Protein AF-A0A292Z7J5-F1 (afdb_monomer_lite)

Foldseek 3Di:
DDQFLLNLLVLLQLLQWAQQDPVLDTHGDQLVRLQVLLCVVVVHRPDDSVRVVCSNVVVPGDDDLVVQLSSLVSSQVNLVPQPEGDDSLLSSLLNHDDCVPDDPVSVVSNVLLSVQSVVSSVVCVVPVPPDSDDPCPDDPPPPVSSVVSVVVSVVSVVVVVVVVVVVVVVD

pLDDT: mean 72.84, std 17.72, range [33.72, 96.5]

Secondary structure (DSSP, 8-state):
-PPPHHHHHHHHHHHSBPPP-TTS---BPPHHHHHHHHHHHHTS--S-HHHHHHHHTTSS----HHHHHHHHHHHHHHHTTSSBPPPHHHHHHHHHS-TTTS-HHHHHHHHHHHHHH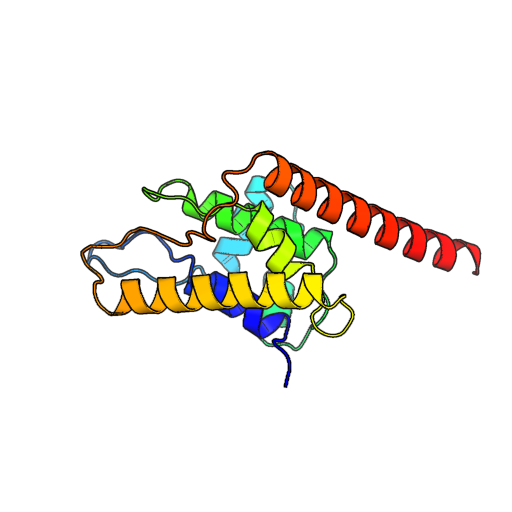HHHHHHHHH-TTT-SB----TT--SHHHHHHHHHHHHHHHHHHHHHHHHHHHT-

Radius of gyration: 16.47 Å; chains: 1; bounding box: 40×33×57 Å

Structure (mmCIF, N/CA/C/O backbone):
data_AF-A0A292Z7J5-F1
#
_entry.id   AF-A0A292Z7J5-F1
#
loop_
_atom_site.group_PDB
_atom_site.id
_atom_site.type_symbol
_atom_site.label_atom_id
_atom_site.label_alt_id
_atom_site.label_comp_id
_atom_site.label_asym_id
_atom_site.label_entity_id
_atom_site.label_seq_id
_atom_site.pdbx_PDB_ins_code
_atom_site.Cartn_x
_atom_site.Cartn_y
_atom_site.Cartn_z
_atom_site.occupancy
_atom_site.B_iso_or_equiv
_atom_site.auth_seq_id
_atom_site.auth_comp_id
_atom_site.auth_asym_id
_atom_site.auth_atom_id
_atom_site.pdbx_PDB_model_num
ATOM 1 N N . MET A 1 1 ? 10.826 -19.344 -4.948 1.00 50.06 1 MET A N 1
ATOM 2 C CA . MET A 1 1 ? 10.069 -18.435 -5.834 1.00 50.06 1 MET A CA 1
ATOM 3 C C . MET A 1 1 ? 10.123 -17.051 -5.211 1.00 50.06 1 MET A C 1
ATOM 5 O O . MET A 1 1 ? 10.009 -16.978 -3.996 1.00 50.06 1 MET A O 1
ATOM 9 N N . GLY A 1 2 ? 10.412 -16.004 -5.987 1.00 72.81 2 GLY A N 1
ATOM 10 C CA . GLY A 1 2 ? 10.474 -14.630 -5.470 1.00 72.81 2 GLY A CA 1
ATOM 11 C C . GLY A 1 2 ? 9.079 -14.048 -5.226 1.00 72.81 2 GLY A C 1
ATOM 12 O O . GLY A 1 2 ? 8.121 -14.499 -5.850 1.00 72.81 2 GLY A O 1
ATOM 13 N N . LEU A 1 3 ? 8.979 -13.059 -4.332 1.00 85.00 3 LEU A N 1
ATOM 14 C CA . LEU A 1 3 ? 7.746 -12.311 -4.062 1.00 85.00 3 LEU A CA 1
ATOM 15 C C . LEU A 1 3 ? 7.243 -11.641 -5.345 1.00 85.00 3 LEU A C 1
ATOM 17 O O . LEU A 1 3 ? 7.930 -10.794 -5.914 1.00 85.00 3 LEU A O 1
ATOM 21 N N . THR A 1 4 ? 6.049 -11.997 -5.814 1.00 91.50 4 THR A N 1
ATOM 22 C CA . THR A 1 4 ? 5.469 -11.348 -6.995 1.00 91.50 4 THR A CA 1
ATOM 23 C C . THR A 1 4 ? 4.926 -9.962 -6.645 1.00 91.50 4 THR A C 1
ATOM 25 O O . THR A 1 4 ? 4.718 -9.623 -5.479 1.00 91.50 4 THR A O 1
ATOM 28 N N . PHE A 1 5 ? 4.644 -9.128 -7.653 1.00 91.62 5 PHE A N 1
ATOM 29 C CA . PHE A 1 5 ? 3.922 -7.872 -7.412 1.00 91.62 5 PHE A CA 1
ATOM 30 C C . PHE A 1 5 ? 2.561 -8.115 -6.739 1.00 91.62 5 PHE A C 1
ATOM 32 O O . PHE A 1 5 ? 2.179 -7.362 -5.848 1.00 91.62 5 PHE A O 1
ATOM 39 N N . ALA A 1 6 ? 1.853 -9.179 -7.128 1.00 94.56 6 ALA A N 1
ATOM 40 C CA . ALA A 1 6 ? 0.565 -9.537 -6.545 1.00 94.56 6 ALA A CA 1
ATOM 41 C C . ALA A 1 6 ? 0.692 -9.879 -5.053 1.00 94.56 6 ALA A C 1
ATOM 43 O O . ALA A 1 6 ? -0.083 -9.361 -4.252 1.00 94.56 6 ALA A O 1
ATOM 44 N N . ASP A 1 7 ? 1.697 -10.675 -4.674 1.00 93.25 7 ASP A N 1
ATOM 45 C CA . ASP A 1 7 ? 1.954 -11.030 -3.270 1.00 93.25 7 ASP A CA 1
ATOM 46 C C . ASP A 1 7 ? 2.234 -9.780 -2.438 1.00 93.25 7 ASP A C 1
ATOM 48 O O . ASP A 1 7 ? 1.644 -9.572 -1.378 1.00 93.25 7 ASP A O 1
ATOM 52 N N . ARG A 1 8 ? 3.085 -8.894 -2.964 1.00 91.81 8 ARG A N 1
ATOM 53 C CA . ARG A 1 8 ? 3.438 -7.643 -2.293 1.00 91.81 8 ARG A CA 1
ATOM 54 C C . ARG A 1 8 ? 2.247 -6.706 -2.163 1.00 91.81 8 ARG A C 1
ATOM 56 O O . ARG A 1 8 ? 2.025 -6.160 -1.089 1.00 91.81 8 ARG A O 1
ATOM 63 N N . LEU A 1 9 ? 1.447 -6.556 -3.217 1.00 93.88 9 LEU A N 1
ATOM 64 C CA . LEU A 1 9 ? 0.245 -5.733 -3.172 1.00 93.88 9 LEU A CA 1
ATOM 65 C C . LEU A 1 9 ? -0.772 -6.294 -2.172 1.00 93.88 9 LEU A C 1
ATOM 67 O O . LEU A 1 9 ? -1.311 -5.534 -1.375 1.00 93.88 9 LEU A O 1
ATOM 71 N N . ASN A 1 10 ? -1.018 -7.605 -2.168 1.00 94.44 10 ASN A N 1
ATOM 72 C CA . ASN A 1 10 ? -1.938 -8.219 -1.210 1.00 94.44 10 ASN A CA 1
ATOM 73 C C . ASN A 1 10 ? -1.427 -8.103 0.234 1.00 94.44 10 ASN A C 1
ATOM 75 O O . ASN A 1 10 ? -2.238 -7.882 1.126 1.00 94.44 10 ASN A O 1
ATOM 79 N N . MET A 1 11 ? -0.110 -8.140 0.460 1.00 90.69 11 MET A N 1
ATOM 80 C CA . MET A 1 11 ? 0.480 -7.844 1.770 1.00 90.69 11 MET A CA 1
ATOM 81 C C . MET A 1 11 ? 0.145 -6.418 2.237 1.00 90.69 11 MET A C 1
ATOM 83 O O . MET A 1 11 ? -0.209 -6.214 3.394 1.00 90.69 11 MET A O 1
ATOM 87 N N . VAL A 1 12 ? 0.181 -5.429 1.334 1.00 88.88 12 VAL A N 1
ATOM 88 C CA . VAL A 1 12 ? -0.241 -4.054 1.660 1.00 88.88 12 VAL A CA 1
ATOM 89 C C . VAL A 1 12 ? -1.732 -4.002 2.007 1.00 88.88 12 VAL A C 1
ATOM 91 O O . VAL A 1 12 ? -2.090 -3.396 3.011 1.00 88.88 12 VAL A O 1
ATOM 94 N N . PHE A 1 13 ? -2.602 -4.670 1.243 1.00 91.12 13 PHE A N 1
ATOM 95 C CA . PHE A 1 13 ? -4.035 -4.752 1.571 1.00 91.12 13 PHE A CA 1
ATOM 96 C C . PHE A 1 13 ? -4.292 -5.394 2.938 1.00 91.12 13 PHE A C 1
ATOM 98 O O . PHE A 1 13 ? -5.146 -4.914 3.680 1.00 91.12 13 PHE A O 1
ATOM 105 N N . ALA A 1 14 ? -3.542 -6.444 3.272 1.00 87.00 14 ALA A N 1
ATOM 106 C CA . ALA A 1 14 ? -3.667 -7.139 4.543 1.00 87.00 14 ALA A CA 1
ATOM 107 C C . ALA A 1 14 ? -3.148 -6.297 5.714 1.00 87.00 14 ALA A C 1
ATOM 109 O O . ALA A 1 14 ? -3.713 -6.371 6.801 1.00 87.00 14 ALA A O 1
ATOM 110 N N . ALA A 1 15 ? -2.099 -5.495 5.522 1.00 81.00 15 ALA A N 1
ATOM 111 C CA . ALA A 1 15 ? -1.533 -4.648 6.571 1.00 81.00 15 ALA A CA 1
ATOM 112 C C . ALA A 1 15 ? -2.353 -3.365 6.805 1.00 81.00 15 ALA A C 1
ATOM 114 O O . ALA A 1 15 ? -2.550 -2.952 7.946 1.00 81.00 15 ALA A O 1
ATOM 115 N N . PHE A 1 16 ? -2.870 -2.753 5.738 1.00 80.00 16 PHE A N 1
ATOM 116 C CA . PHE A 1 16 ? -3.600 -1.489 5.787 1.00 80.00 16 PHE A CA 1
ATOM 117 C C . PHE A 1 16 ? -5.101 -1.752 5.742 1.00 80.00 16 PHE A C 1
ATOM 119 O O . PHE A 1 16 ? -5.700 -1.789 4.670 1.00 80.00 16 PHE A O 1
ATOM 126 N N . LEU A 1 17 ? -5.716 -1.941 6.907 1.00 80.81 17 LEU A N 1
ATOM 127 C CA . LEU A 1 17 ? -7.153 -2.194 7.013 1.00 80.81 17 LEU A CA 1
ATOM 128 C C . LEU A 1 17 ? -7.964 -0.902 7.131 1.00 80.81 17 LEU A C 1
ATOM 130 O O . LEU A 1 17 ? -7.434 0.182 7.375 1.00 80.81 17 LEU A O 1
ATOM 134 N N . GLN A 1 18 ? -9.275 -1.034 6.962 1.00 81.56 18 GLN A N 1
ATOM 135 C CA . GLN A 1 18 ? -10.221 0.003 7.347 1.00 81.56 18 GLN A CA 1
ATOM 136 C C . GLN A 1 18 ? -10.178 0.218 8.872 1.00 81.56 18 GLN A C 1
ATOM 138 O O . GLN A 1 18 ? -9.854 -0.722 9.615 1.00 81.56 18 GLN A O 1
ATOM 143 N N . PRO A 1 19 ? -10.544 1.424 9.348 1.00 74.88 19 PRO A N 1
ATOM 144 C CA . PRO A 1 19 ? -10.830 1.649 10.758 1.00 74.88 19 PRO A CA 1
ATOM 145 C C . PRO A 1 19 ? -11.843 0.620 11.287 1.00 74.88 19 PRO A C 1
ATOM 147 O O . PRO A 1 19 ? -12.652 0.103 10.506 1.00 74.88 19 PRO A O 1
ATOM 150 N N . PRO A 1 20 ? -11.816 0.311 12.595 1.00 73.38 20 PRO A N 1
ATOM 151 C CA . PRO A 1 20 ? -12.723 -0.664 13.179 1.00 73.38 20 PRO A CA 1
ATOM 152 C C . PRO A 1 20 ? -14.179 -0.247 12.954 1.00 73.38 20 PRO A C 1
ATOM 154 O O . PRO A 1 20 ? -14.537 0.923 13.105 1.00 73.38 20 PRO A O 1
ATOM 157 N N . ASN A 1 21 ? -15.012 -1.213 12.574 1.00 77.75 21 ASN A N 1
ATOM 158 C CA . ASN A 1 21 ? -16.449 -1.024 12.419 1.00 77.75 21 ASN A CA 1
ATOM 159 C C . ASN A 1 21 ? -17.151 -0.937 13.792 1.00 77.75 21 ASN A C 1
ATOM 161 O O . ASN A 1 21 ? -16.516 -0.973 14.845 1.00 77.75 21 ASN A O 1
ATOM 165 N N . GLU A 1 22 ? -18.483 -0.847 13.790 1.00 74.31 22 GLU A N 1
ATOM 166 C CA . GLU A 1 22 ? -19.296 -0.700 15.010 1.00 74.31 22 GLU A CA 1
ATOM 167 C C . GLU A 1 22 ? -19.127 -1.845 16.023 1.00 74.31 22 GLU A C 1
ATOM 169 O O . GLU A 1 22 ? -19.339 -1.646 17.217 1.00 74.31 22 GLU A O 1
ATOM 174 N N . ILE A 1 23 ? -18.716 -3.030 15.563 1.00 74.81 23 ILE A N 1
ATOM 175 C CA . ILE A 1 23 ? -18.450 -4.207 16.404 1.00 74.81 23 ILE A CA 1
ATOM 176 C C . ILE A 1 23 ? -16.955 -4.382 16.720 1.00 74.81 23 ILE A C 1
ATOM 178 O O . ILE A 1 23 ? -16.561 -5.387 17.306 1.00 74.81 23 ILE A O 1
ATOM 182 N N . GLY A 1 24 ? -16.118 -3.401 16.360 1.00 70.62 24 GLY A N 1
ATOM 183 C CA . GLY A 1 24 ? -14.680 -3.387 16.629 1.00 70.62 24 GLY A CA 1
ATOM 184 C C . GLY A 1 24 ? -13.832 -4.195 15.642 1.00 70.62 24 GLY A C 1
ATOM 185 O O . GLY A 1 24 ? -12.621 -4.302 15.830 1.00 70.62 24 GLY A O 1
ATOM 186 N N . GLU A 1 25 ? -14.428 -4.754 14.589 1.00 75.62 25 GLU A N 1
ATOM 187 C CA . GLU A 1 25 ? -13.717 -5.544 13.585 1.00 75.62 25 GLU A CA 1
ATOM 188 C C . GLU A 1 25 ? -13.092 -4.655 12.510 1.00 75.62 25 GLU A C 1
ATOM 190 O O . GLU A 1 25 ? -13.688 -3.684 12.039 1.00 75.62 25 GLU A O 1
ATOM 195 N N . ARG A 1 26 ? -11.889 -5.029 12.074 1.00 76.38 26 ARG A N 1
ATOM 196 C CA . ARG A 1 26 ? -11.184 -4.384 10.965 1.00 76.38 26 ARG A CA 1
ATOM 197 C C . ARG A 1 26 ? -11.270 -5.265 9.727 1.00 76.38 26 ARG A C 1
ATOM 199 O O . ARG A 1 26 ? -11.039 -6.468 9.798 1.00 76.38 26 ARG A O 1
ATOM 206 N N . VAL A 1 27 ? -11.564 -4.653 8.585 1.00 84.19 27 VAL A N 1
ATOM 207 C CA . VAL A 1 27 ? -11.712 -5.344 7.296 1.00 84.19 27 VAL A CA 1
ATOM 208 C C . VAL A 1 27 ? -10.803 -4.722 6.244 1.00 84.19 27 VAL A C 1
ATOM 210 O O . VAL A 1 27 ? -10.505 -3.529 6.299 1.00 84.19 27 VAL A O 1
ATOM 213 N N . GLU A 1 28 ? -10.360 -5.515 5.268 1.00 88.31 28 GLU A N 1
ATOM 214 C CA . GLU A 1 28 ? -9.556 -4.993 4.157 1.00 88.31 28 GLU A CA 1
ATOM 215 C C . GLU A 1 28 ? -10.322 -3.929 3.365 1.00 88.31 28 GLU A C 1
ATOM 217 O O . GLU A 1 28 ? -11.548 -3.984 3.219 1.00 88.31 28 GLU A O 1
ATOM 222 N N . TRP A 1 29 ? -9.596 -2.980 2.777 1.00 89.75 29 TRP A N 1
ATOM 223 C CA . TRP A 1 29 ? -10.169 -2.111 1.756 1.00 89.75 29 TRP A CA 1
ATOM 224 C C . TRP A 1 29 ? -10.547 -2.917 0.511 1.00 89.75 29 TRP A C 1
ATOM 226 O O . TRP A 1 29 ? -9.786 -3.737 -0.005 1.00 89.75 29 TRP A O 1
ATOM 236 N N . THR A 1 30 ? -11.723 -2.642 -0.039 1.00 94.56 30 THR A N 1
ATOM 237 C CA . THR A 1 30 ? -12.127 -3.208 -1.328 1.00 94.56 30 THR A CA 1
ATOM 238 C C . THR A 1 30 ? -11.395 -2.517 -2.480 1.00 94.56 30 THR A C 1
ATOM 240 O O . THR A 1 30 ? -11.058 -1.334 -2.407 1.00 94.56 30 THR A O 1
ATOM 243 N N . ASN A 1 31 ? -11.231 -3.211 -3.612 1.00 96.00 31 ASN A N 1
ATOM 244 C CA . ASN A 1 31 ? -10.640 -2.611 -4.819 1.00 96.00 31 ASN A CA 1
ATOM 245 C C . ASN A 1 31 ? -11.378 -1.335 -5.257 1.00 96.00 31 ASN A C 1
ATOM 247 O O . ASN A 1 31 ? -10.755 -0.390 -5.730 1.00 96.00 31 ASN A O 1
ATOM 251 N N . THR A 1 32 ? -12.703 -1.298 -5.091 1.00 96.50 32 THR A N 1
ATOM 252 C CA . THR A 1 32 ? -13.520 -0.124 -5.415 1.00 96.50 32 THR A CA 1
ATOM 253 C C . THR A 1 32 ? -13.208 1.054 -4.496 1.00 96.50 32 THR A C 1
ATOM 255 O O . THR A 1 32 ? -13.090 2.175 -4.982 1.00 96.50 32 THR A O 1
ATOM 258 N N . GLN A 1 33 ? -13.056 0.824 -3.188 1.00 94.06 33 GLN A N 1
ATOM 259 C CA . GLN A 1 33 ? -12.702 1.885 -2.240 1.00 94.06 33 GLN A CA 1
ATOM 260 C C . GLN A 1 33 ? -11.304 2.441 -2.522 1.00 94.06 33 GLN A C 1
ATOM 262 O O . GLN A 1 33 ? -11.146 3.657 -2.573 1.00 94.06 33 GLN A O 1
ATOM 267 N N . VAL A 1 34 ? -10.322 1.571 -2.786 1.00 94.25 34 VAL A N 1
ATOM 268 C CA . VAL A 1 34 ? -8.955 2.002 -3.122 1.00 94.25 34 VAL A CA 1
ATOM 269 C C . VAL A 1 34 ? -8.937 2.819 -4.413 1.00 94.25 34 VAL A C 1
ATOM 271 O O . VAL A 1 34 ? -8.373 3.906 -4.430 1.00 94.25 34 VAL A O 1
ATOM 274 N N . VAL A 1 35 ? -9.606 2.362 -5.479 1.00 95.44 35 VAL A N 1
ATOM 275 C CA . VAL A 1 35 ? -9.670 3.117 -6.745 1.00 95.44 35 VAL A CA 1
ATOM 276 C C . VAL A 1 35 ? -10.333 4.483 -6.558 1.00 95.44 35 VAL A C 1
ATOM 278 O O . VAL A 1 35 ? -9.817 5.473 -7.064 1.00 95.44 35 VAL A O 1
ATOM 281 N N . ARG A 1 36 ? -11.423 4.567 -5.785 1.00 93.88 36 ARG A N 1
ATOM 282 C CA . ARG A 1 36 ? -12.085 5.849 -5.487 1.00 93.88 36 ARG A CA 1
ATOM 283 C C . ARG A 1 36 ? -11.200 6.789 -4.673 1.00 93.88 36 ARG A C 1
ATOM 285 O O . ARG A 1 36 ? -11.173 7.985 -4.947 1.00 93.88 36 ARG A O 1
ATOM 292 N N . ALA A 1 37 ? -10.478 6.269 -3.682 1.00 90.19 37 ALA A N 1
ATOM 293 C CA . ALA A 1 37 ? -9.540 7.063 -2.893 1.00 90.19 37 ALA A CA 1
ATOM 294 C C . ALA A 1 37 ? -8.384 7.584 -3.759 1.00 90.19 37 ALA A C 1
ATOM 296 O O . ALA A 1 37 ? -8.011 8.749 -3.661 1.00 90.19 37 ALA A O 1
ATOM 297 N N . MET A 1 38 ? -7.884 6.747 -4.664 1.00 91.19 38 MET A N 1
ATOM 298 C CA . MET A 1 38 ? -6.844 7.102 -5.623 1.00 91.19 38 MET A CA 1
ATOM 299 C C . MET A 1 38 ? -7.325 8.178 -6.612 1.00 91.19 38 MET A C 1
ATOM 301 O O . MET A 1 38 ? -6.631 9.164 -6.841 1.00 91.19 38 MET A O 1
ATOM 305 N N . GLU A 1 39 ? -8.538 8.044 -7.152 1.00 92.56 39 GLU A N 1
ATOM 306 C CA . GLU A 1 39 ? -9.182 9.069 -7.987 1.00 92.56 39 GLU A CA 1
ATOM 307 C C . GLU A 1 39 ? -9.333 10.402 -7.251 1.00 92.56 39 GLU A C 1
ATOM 309 O O . GLU A 1 39 ? -9.002 11.452 -7.803 1.00 92.56 39 GLU A O 1
ATOM 314 N N . HIS A 1 40 ? -9.793 10.356 -5.998 1.00 90.06 40 HIS A N 1
ATOM 315 C CA . HIS A 1 40 ? -9.947 11.537 -5.155 1.00 90.06 40 HIS A CA 1
ATOM 316 C C . HIS A 1 40 ? -8.606 12.235 -4.898 1.00 90.06 40 HIS A C 1
ATOM 318 O O . HIS A 1 40 ? -8.507 13.447 -5.067 1.00 90.06 40 HIS A O 1
ATOM 324 N N . LEU A 1 41 ? -7.569 11.470 -4.548 1.00 85.31 41 LEU A N 1
ATOM 325 C CA . LEU A 1 41 ? -6.241 11.994 -4.233 1.00 85.31 41 LEU A CA 1
ATOM 326 C C . LEU A 1 41 ? -5.571 12.659 -5.443 1.00 85.31 41 LEU A C 1
ATOM 328 O O . LEU A 1 41 ? -4.875 13.661 -5.302 1.00 85.31 41 LEU A O 1
ATOM 332 N N . HIS A 1 42 ? -5.770 12.100 -6.636 1.00 83.88 42 HIS A N 1
ATOM 333 C CA . HIS A 1 42 ? -5.096 12.552 -7.851 1.00 83.88 42 HIS A CA 1
ATOM 334 C C . HIS A 1 42 ? -5.944 13.474 -8.739 1.00 83.88 42 HIS A C 1
ATOM 336 O O . HIS A 1 42 ? -5.441 13.977 -9.745 1.00 83.88 42 HIS A O 1
ATOM 342 N N . GLY A 1 43 ? -7.225 13.672 -8.416 1.00 86.44 43 GLY A N 1
ATOM 343 C CA . GLY A 1 43 ? -8.163 14.478 -9.204 1.00 86.44 43 GLY A CA 1
ATOM 344 C C . GLY A 1 43 ? -8.478 13.910 -10.594 1.00 86.44 43 GLY A C 1
ATOM 345 O O . GLY A 1 43 ? -9.062 14.604 -11.425 1.00 86.44 43 GLY A O 1
ATOM 346 N N . ARG A 1 44 ? -8.069 12.666 -10.881 1.00 86.88 44 ARG A N 1
ATOM 347 C CA . ARG A 1 44 ? -8.263 11.987 -12.169 1.00 86.88 44 ARG A CA 1
ATOM 348 C C . ARG A 1 44 ? -8.222 10.461 -12.011 1.00 86.88 44 ARG A C 1
ATOM 350 O O . ARG A 1 44 ? -7.540 9.968 -11.111 1.00 86.88 44 ARG A O 1
ATOM 357 N N . PRO A 1 45 ? -8.854 9.698 -12.917 1.00 86.75 45 PRO A N 1
ATOM 358 C CA . PRO A 1 45 ? -8.717 8.245 -12.946 1.00 86.75 45 PRO A CA 1
ATOM 359 C C . PRO A 1 45 ? -7.304 7.829 -13.369 1.00 86.75 45 PRO A C 1
ATOM 361 O O . PRO A 1 45 ? -6.870 8.120 -14.482 1.00 86.75 45 PRO A O 1
ATOM 364 N N . ILE A 1 46 ? -6.592 7.128 -12.481 1.00 88.44 46 ILE A N 1
ATOM 365 C CA . ILE A 1 46 ? -5.258 6.555 -12.757 1.00 88.44 46 ILE A CA 1
ATOM 366 C C . ILE A 1 46 ? -5.328 5.037 -12.994 1.00 88.44 46 ILE A C 1
ATOM 368 O O . ILE A 1 46 ? -4.576 4.494 -13.799 1.00 88.44 46 ILE A O 1
ATOM 372 N N . CYS A 1 47 ? -6.240 4.333 -12.322 1.00 91.31 47 CYS A N 1
ATOM 373 C CA . CYS A 1 47 ? -6.399 2.882 -12.424 1.00 91.31 47 CYS A CA 1
ATOM 374 C C . CYS A 1 47 ? -7.882 2.519 -12.355 1.00 91.31 47 CYS A C 1
ATOM 376 O O . CYS A 1 47 ? -8.642 3.154 -11.633 1.00 91.31 47 CYS A O 1
ATOM 378 N N . THR A 1 48 ? -8.303 1.490 -13.091 1.00 94.00 48 THR A N 1
ATOM 379 C CA . THR A 1 48 ? -9.678 0.976 -13.020 1.00 94.00 48 THR A CA 1
ATOM 380 C C . THR A 1 48 ? -9.782 -0.165 -12.008 1.00 94.00 48 THR A C 1
ATOM 382 O O . THR A 1 48 ? -8.811 -0.876 -11.747 1.00 94.00 48 THR A O 1
ATOM 385 N N . VAL A 1 49 ? -10.990 -0.430 -11.498 1.00 95.44 49 VAL A N 1
ATOM 386 C CA . VAL A 1 49 ? -11.241 -1.559 -10.576 1.00 95.44 49 VAL A CA 1
ATOM 387 C C . VAL A 1 49 ? -10.833 -2.906 -11.191 1.00 95.44 49 VAL A C 1
ATOM 389 O O . VAL A 1 49 ? -10.263 -3.757 -10.507 1.00 95.44 49 VAL A O 1
ATOM 392 N N . GLY A 1 50 ? -11.085 -3.098 -12.491 1.00 95.62 50 GLY A N 1
ATOM 393 C CA . GLY A 1 50 ? -10.684 -4.305 -13.222 1.00 95.62 50 GLY A CA 1
ATOM 394 C C . GLY A 1 50 ? -9.167 -4.438 -13.365 1.00 95.62 50 GLY A C 1
ATOM 395 O O . GLY A 1 50 ? -8.631 -5.539 -13.225 1.00 95.62 50 GLY A O 1
ATOM 396 N N . HIS A 1 51 ? -8.463 -3.323 -13.575 1.00 93.62 51 HIS A N 1
ATOM 397 C CA . HIS A 1 51 ? -7.004 -3.306 -13.620 1.00 93.62 51 HIS A CA 1
ATOM 398 C C . HIS A 1 51 ? -6.406 -3.635 -12.246 1.00 93.62 51 HIS A C 1
ATOM 400 O O . HIS A 1 51 ? -5.570 -4.529 -12.154 1.00 93.62 51 HIS A O 1
ATOM 406 N N . LEU A 1 52 ? -6.893 -3.012 -11.167 1.00 95.94 52 LEU A N 1
ATOM 407 C CA . LEU A 1 52 ? -6.446 -3.318 -9.805 1.00 95.94 52 LEU A CA 1
ATOM 408 C C . LEU A 1 52 ? -6.709 -4.782 -9.420 1.00 95.94 52 LEU A C 1
ATOM 410 O O . LEU A 1 52 ? -5.842 -5.440 -8.851 1.00 95.94 52 LEU A O 1
ATOM 414 N N . ARG A 1 53 ? -7.873 -5.333 -9.792 1.00 96.31 53 ARG A N 1
ATOM 415 C CA . ARG A 1 53 ? -8.163 -6.765 -9.617 1.00 96.31 53 ARG A CA 1
ATOM 416 C C . ARG A 1 53 ? -7.145 -7.642 -10.350 1.00 96.31 53 ARG A C 1
ATOM 418 O O . ARG A 1 53 ? -6.694 -8.636 -9.792 1.00 96.31 53 ARG A O 1
ATOM 425 N N . SER A 1 54 ? -6.786 -7.260 -11.574 1.00 96.06 54 SER A N 1
ATOM 426 C CA . SER A 1 54 ? -5.815 -7.991 -12.394 1.00 96.06 54 SER A CA 1
ATOM 427 C C . SER A 1 54 ? -4.396 -7.942 -11.816 1.00 96.06 54 SER A C 1
ATOM 429 O O . SER A 1 54 ? -3.631 -8.888 -11.970 1.00 96.06 54 SER A O 1
ATOM 431 N N . LEU A 1 55 ? -4.041 -6.851 -11.136 1.00 95.38 55 LEU A N 1
ATOM 432 C CA . LEU A 1 55 ? -2.777 -6.742 -10.412 1.00 95.38 55 LEU A CA 1
ATOM 433 C C . LEU A 1 55 ? -2.762 -7.637 -9.164 1.00 95.38 55 LEU A C 1
ATOM 435 O O . LEU A 1 55 ? -1.805 -8.374 -8.950 1.00 95.38 55 LEU A O 1
ATOM 439 N N . ARG A 1 56 ? -3.842 -7.627 -8.369 1.00 95.38 56 ARG A N 1
ATOM 440 C CA . ARG A 1 56 ? -3.948 -8.429 -7.133 1.00 95.38 56 ARG A CA 1
ATOM 441 C C . ARG A 1 56 ? -3.965 -9.938 -7.370 1.00 95.38 56 ARG A C 1
ATOM 443 O O . ARG A 1 56 ? -3.521 -10.681 -6.505 1.00 95.38 56 ARG A O 1
ATOM 450 N N . ASN A 1 57 ? -4.489 -10.401 -8.504 1.00 95.25 57 ASN A N 1
ATOM 451 C CA . ASN A 1 57 ? -4.535 -11.831 -8.832 1.00 95.25 57 ASN A CA 1
ATOM 452 C C . ASN A 1 57 ? -3.347 -12.309 -9.689 1.00 95.25 57 ASN A C 1
ATOM 454 O O . ASN A 1 57 ? -3.332 -13.461 -10.112 1.00 95.25 57 ASN A O 1
ATOM 458 N N . GLY A 1 58 ? -2.394 -11.425 -10.003 1.00 92.56 58 GLY A N 1
ATOM 459 C CA . GLY A 1 58 ? -1.207 -11.761 -10.790 1.00 92.56 58 GLY A CA 1
ATOM 460 C C . GLY A 1 58 ? -1.438 -11.944 -12.293 1.00 92.56 58 GLY A C 1
ATOM 461 O O . GLY A 1 58 ? -0.483 -12.218 -13.014 1.00 92.56 58 GLY A O 1
ATOM 462 N N . SER A 1 59 ? -2.655 -11.742 -12.812 1.00 91.94 59 SER A N 1
ATOM 463 C CA . SER A 1 59 ? -2.901 -11.756 -14.269 1.00 91.94 59 SER A CA 1
ATOM 464 C C . SER A 1 59 ? -2.226 -10.583 -14.994 1.00 91.94 59 SER A C 1
ATOM 466 O O . SER A 1 59 ? -1.942 -10.653 -16.192 1.00 91.94 59 SER A O 1
ATOM 468 N N . ARG A 1 60 ? -1.925 -9.504 -14.264 1.00 88.31 60 ARG A N 1
ATOM 469 C CA . ARG A 1 60 ? -1.003 -8.435 -14.655 1.00 88.31 60 ARG A CA 1
ATOM 470 C C . ARG A 1 60 ? 0.103 -8.356 -13.607 1.00 88.31 60 ARG A C 1
ATOM 472 O O . ARG A 1 60 ? -0.175 -8.131 -12.438 1.00 88.31 60 ARG A O 1
ATOM 479 N N . THR A 1 61 ? 1.353 -8.522 -14.028 1.00 82.81 61 THR A N 1
ATOM 480 C CA . THR A 1 61 ? 2.496 -8.673 -13.109 1.00 82.81 61 THR A CA 1
ATOM 481 C C . THR A 1 61 ? 3.390 -7.441 -13.004 1.00 82.81 61 THR A C 1
ATOM 483 O O . THR A 1 61 ? 4.133 -7.320 -12.037 1.00 82.81 61 THR A O 1
ATOM 486 N N . LYS A 1 62 ? 3.321 -6.526 -13.979 1.00 81.56 62 LYS A N 1
ATOM 487 C CA . LYS A 1 62 ? 4.169 -5.329 -14.058 1.00 81.56 62 LYS A CA 1
ATOM 488 C C . LYS A 1 62 ? 3.310 -4.074 -14.267 1.00 81.56 62 LYS A C 1
ATOM 490 O O . LYS A 1 62 ? 2.987 -3.759 -15.418 1.00 81.56 62 LYS A O 1
ATOM 495 N N . PRO A 1 63 ? 2.864 -3.396 -13.194 1.00 86.31 63 PRO A N 1
ATOM 496 C CA . PRO A 1 63 ? 2.245 -2.077 -13.323 1.00 86.31 63 PRO A CA 1
ATOM 497 C C . PRO A 1 63 ? 3.279 -1.035 -13.776 1.00 86.31 63 PRO A C 1
ATOM 499 O O . PRO A 1 63 ? 4.483 -1.273 -13.712 1.00 86.31 63 PRO A O 1
ATOM 502 N N . SER A 1 64 ? 2.819 0.135 -14.224 1.00 87.44 64 SER A N 1
ATOM 503 C CA . SER A 1 64 ? 3.716 1.285 -14.387 1.00 87.44 64 SER A CA 1
ATOM 504 C C . SER A 1 64 ? 4.165 1.818 -13.025 1.00 87.44 64 SER A C 1
ATOM 506 O O . SER A 1 64 ? 3.442 1.667 -12.035 1.00 87.44 64 SER A O 1
ATOM 508 N N . VAL A 1 65 ? 5.303 2.521 -12.995 1.00 84.69 65 VAL A N 1
ATOM 509 C CA . VAL A 1 65 ? 5.775 3.211 -11.781 1.00 84.69 65 VAL A CA 1
ATOM 510 C C . VAL A 1 65 ? 4.713 4.192 -11.272 1.00 84.69 65 VAL A C 1
ATOM 512 O O . VAL A 1 65 ? 4.451 4.245 -10.078 1.00 84.69 65 VAL A O 1
ATOM 515 N N . GLU A 1 66 ? 4.015 4.895 -12.173 1.00 85.25 66 GLU A N 1
ATOM 516 C CA . GLU A 1 66 ? 2.901 5.788 -11.810 1.00 85.25 66 GLU A CA 1
ATOM 517 C C . GLU A 1 66 ? 1.802 5.057 -11.021 1.00 85.25 66 GLU A C 1
ATOM 519 O O . GLU A 1 66 ? 1.383 5.543 -9.976 1.00 85.25 66 GLU A O 1
ATOM 524 N N . ILE A 1 67 ? 1.363 3.875 -11.472 1.00 90.00 67 ILE A N 1
ATOM 525 C CA . ILE A 1 67 ? 0.313 3.110 -10.782 1.00 90.00 67 ILE A CA 1
ATOM 526 C C . ILE A 1 67 ? 0.815 2.604 -9.425 1.00 90.00 67 ILE A C 1
ATOM 528 O O . ILE A 1 67 ? 0.091 2.716 -8.437 1.00 90.00 67 ILE A O 1
ATOM 532 N N . ALA A 1 68 ? 2.036 2.064 -9.361 1.00 88.12 68 ALA A N 1
ATOM 533 C CA . ALA A 1 68 ? 2.617 1.556 -8.117 1.00 88.12 68 ALA A CA 1
ATOM 534 C C . ALA A 1 68 ? 2.791 2.670 -7.066 1.00 88.12 68 ALA A C 1
ATOM 536 O O . ALA A 1 68 ? 2.358 2.510 -5.923 1.00 88.12 68 ALA A O 1
ATOM 537 N N . SER A 1 69 ? 3.320 3.831 -7.462 1.00 81.94 69 SER A N 1
ATOM 538 C CA . SER A 1 69 ? 3.482 4.989 -6.575 1.00 81.94 69 SER A CA 1
ATOM 539 C C . SER A 1 69 ? 2.143 5.612 -6.168 1.00 81.94 69 SER A C 1
ATOM 541 O O . SER A 1 69 ? 1.978 6.025 -5.020 1.00 81.94 69 SER A O 1
ATOM 543 N N . SER A 1 70 ? 1.153 5.653 -7.067 1.00 86.56 70 SER A N 1
ATOM 544 C CA . SER A 1 70 ? -0.207 6.092 -6.725 1.00 86.56 70 SER A CA 1
ATOM 545 C C . SER A 1 70 ? -0.885 5.164 -5.720 1.00 86.56 70 SER A C 1
ATOM 547 O O . SER A 1 70 ? -1.555 5.648 -4.807 1.00 86.56 70 SER A O 1
ATOM 549 N N . LEU A 1 71 ? -0.694 3.845 -5.834 1.00 90.50 71 LEU A N 1
ATOM 550 C CA . LEU A 1 71 ? -1.194 2.887 -4.844 1.00 90.50 71 LEU A CA 1
ATOM 551 C C . LEU A 1 71 ? -0.554 3.127 -3.473 1.00 90.50 71 LEU A C 1
ATOM 553 O O . LEU A 1 71 ? -1.279 3.216 -2.485 1.00 90.50 71 LEU A O 1
ATOM 557 N N . ALA A 1 72 ? 0.767 3.314 -3.416 1.00 85.88 72 ALA A N 1
ATOM 558 C CA . ALA A 1 72 ? 1.475 3.616 -2.171 1.00 85.88 72 ALA A CA 1
ATOM 559 C C . ALA A 1 72 ? 0.930 4.878 -1.473 1.00 85.88 72 ALA A C 1
ATOM 561 O O . ALA A 1 72 ? 0.565 4.826 -0.299 1.00 85.88 72 ALA A O 1
ATOM 562 N N . ARG A 1 73 ? 0.778 5.985 -2.215 1.00 82.56 73 ARG A N 1
ATOM 563 C CA . ARG A 1 73 ? 0.188 7.238 -1.699 1.00 82.56 73 ARG A CA 1
ATOM 564 C C . ARG A 1 73 ? -1.265 7.078 -1.257 1.00 82.56 73 ARG A C 1
ATOM 566 O O . ARG A 1 73 ? -1.699 7.702 -0.294 1.00 82.56 73 ARG A O 1
ATOM 573 N N . THR A 1 74 ? -2.025 6.234 -1.951 1.00 88.19 74 THR A N 1
ATOM 574 C CA . THR A 1 74 ? -3.419 5.957 -1.586 1.00 88.19 74 THR A CA 1
ATOM 575 C C . THR A 1 74 ? -3.500 5.250 -0.235 1.00 88.19 74 THR A C 1
ATOM 577 O O . THR A 1 74 ? -4.322 5.629 0.591 1.00 88.19 74 THR A O 1
ATOM 580 N N . PHE A 1 75 ? -2.645 4.259 0.027 1.00 85.12 75 PHE A N 1
ATOM 581 C CA . PHE A 1 75 ? -2.642 3.553 1.313 1.00 85.12 75 PHE A CA 1
ATOM 582 C C . PHE A 1 75 ? -2.155 4.420 2.478 1.00 85.12 75 PHE A C 1
ATOM 584 O O . PHE A 1 75 ? -2.743 4.353 3.557 1.00 85.12 75 PHE A O 1
ATOM 591 N N . GLU A 1 76 ? -1.177 5.299 2.250 1.00 80.62 76 GLU A N 1
ATOM 592 C CA . GLU A 1 76 ? -0.816 6.345 3.218 1.00 80.62 76 GLU A CA 1
ATOM 593 C C . GLU A 1 76 ? -2.029 7.224 3.549 1.00 80.62 76 GLU A C 1
ATOM 595 O O . GLU A 1 76 ? -2.422 7.325 4.714 1.00 80.62 76 GLU A O 1
ATOM 600 N N . TYR A 1 77 ? -2.696 7.772 2.527 1.00 81.19 77 TYR A N 1
ATOM 601 C CA . TYR A 1 77 ? -3.899 8.590 2.700 1.00 81.19 77 TYR A CA 1
ATOM 602 C C . TYR A 1 77 ? -5.003 7.862 3.479 1.00 81.19 77 TYR A C 1
ATOM 604 O O . TYR A 1 77 ? -5.626 8.450 4.364 1.00 81.19 77 TYR A O 1
ATOM 612 N N . LEU A 1 78 ? -5.246 6.586 3.170 1.00 81.81 78 LEU A N 1
ATOM 613 C CA . LEU A 1 78 ? -6.266 5.773 3.837 1.00 81.81 78 LEU A CA 1
ATOM 614 C C . LEU A 1 78 ? -5.929 5.483 5.306 1.00 81.81 78 LEU A C 1
ATOM 616 O O . LEU A 1 78 ? -6.844 5.289 6.101 1.00 81.81 78 LEU A O 1
ATOM 620 N N . SER A 1 79 ? -4.647 5.501 5.676 1.00 74.94 79 SER A N 1
ATOM 621 C CA . SER A 1 79 ? -4.185 5.283 7.053 1.00 74.94 79 SER A CA 1
ATOM 622 C C . SER A 1 79 ? -4.095 6.553 7.904 1.00 74.94 79 SER A C 1
ATOM 624 O O . SER A 1 79 ? -3.826 6.464 9.095 1.00 74.94 79 SER A O 1
ATOM 626 N N . ARG A 1 80 ? -4.345 7.743 7.338 1.00 75.00 80 ARG A N 1
ATOM 627 C CA . ARG A 1 80 ? -4.103 9.044 8.002 1.00 75.00 80 ARG A CA 1
ATOM 628 C C . ARG A 1 80 ? -4.851 9.270 9.320 1.00 75.00 80 ARG A C 1
ATOM 630 O O . ARG A 1 80 ? -4.503 10.173 10.068 1.00 75.00 80 ARG A O 1
ATOM 637 N N . THR A 1 81 ? -5.943 8.542 9.541 1.00 69.25 81 THR A N 1
ATOM 638 C CA . THR A 1 81 ? -6.772 8.654 10.750 1.00 69.25 81 THR A CA 1
ATOM 639 C C . THR A 1 81 ? -6.355 7.673 11.839 1.00 69.25 81 THR A C 1
ATOM 641 O O . THR A 1 81 ? -6.928 7.704 12.924 1.00 69.25 81 THR A O 1
ATOM 644 N N . GLU A 1 82 ? -5.406 6.783 11.553 1.00 65.00 82 GLU A N 1
ATOM 645 C CA . GLU A 1 82 ? -4.845 5.878 12.548 1.00 65.00 82 GLU A CA 1
ATOM 646 C C . GLU A 1 82 ? -3.850 6.629 13.449 1.00 65.00 82 GLU A C 1
ATOM 648 O O . GLU A 1 82 ? -3.213 7.585 12.997 1.00 65.00 82 GLU A O 1
ATOM 653 N N . PRO A 1 83 ? -3.676 6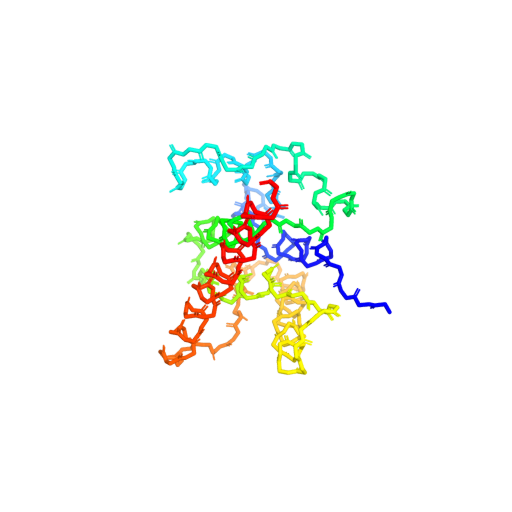.201 14.715 1.00 58.78 83 PRO A N 1
ATOM 654 C CA . PRO A 1 83 ? -2.709 6.803 15.634 1.00 58.78 83 PRO A CA 1
ATOM 655 C C . PRO A 1 83 ? -1.272 6.824 15.093 1.00 58.78 83 PRO A C 1
ATOM 657 O O . PRO A 1 83 ? -0.502 7.716 15.435 1.00 58.78 83 PRO A O 1
ATOM 660 N N . GLU A 1 84 ? -0.925 5.858 14.237 1.00 57.62 84 GLU A N 1
ATOM 661 C CA . GLU A 1 84 ? 0.344 5.804 13.510 1.00 57.62 84 GLU A CA 1
ATOM 662 C C . GLU A 1 84 ? 0.079 5.505 12.018 1.00 57.62 84 GLU A C 1
ATOM 664 O O . GLU A 1 84 ? -0.088 4.335 11.652 1.00 57.62 84 GLU A O 1
ATOM 669 N N . PRO A 1 85 ? 0.010 6.528 11.144 1.00 57.16 85 PRO A N 1
ATOM 670 C CA . PRO A 1 85 ? -0.210 6.332 9.713 1.00 57.16 85 PRO A CA 1
ATOM 671 C C . PRO A 1 85 ? 1.018 5.705 9.037 1.00 57.16 85 PRO A C 1
ATOM 673 O O . PRO A 1 85 ? 2.160 5.965 9.419 1.00 57.16 85 PRO A O 1
ATOM 676 N N . GLY A 1 86 ? 0.800 4.893 7.999 1.00 55.34 86 GLY A N 1
ATOM 677 C CA . GLY A 1 86 ? 1.903 4.336 7.213 1.00 55.34 86 GLY A CA 1
ATOM 678 C C . GLY A 1 86 ? 2.490 5.371 6.254 1.00 55.34 86 GLY A C 1
ATOM 679 O O . GLY A 1 86 ? 1.756 6.161 5.668 1.00 55.34 86 GLY A O 1
ATOM 680 N N . ARG A 1 87 ? 3.815 5.355 6.070 1.00 58.44 87 ARG A N 1
ATOM 681 C CA . ARG A 1 87 ? 4.541 6.292 5.192 1.00 58.44 87 ARG A CA 1
ATOM 682 C C . ARG A 1 87 ? 4.571 5.803 3.738 1.00 58.44 87 ARG A C 1
ATOM 684 O O . ARG A 1 87 ? 5.010 4.680 3.476 1.00 58.44 87 ARG A O 1
ATOM 691 N N . ALA A 1 88 ? 4.161 6.638 2.775 1.00 59.44 88 ALA A N 1
ATOM 692 C CA . ALA A 1 88 ? 4.079 6.234 1.362 1.00 59.44 88 ALA A CA 1
ATOM 693 C C . ALA A 1 88 ? 5.429 5.953 0.701 1.00 59.44 88 ALA A C 1
ATOM 695 O O . ALA A 1 88 ? 5.466 5.189 -0.259 1.00 59.44 88 ALA A O 1
ATOM 696 N N . SER A 1 89 ? 6.523 6.553 1.171 1.00 57.84 89 SER A N 1
ATOM 697 C CA . SER A 1 89 ? 7.854 6.367 0.581 1.00 57.84 89 SER A CA 1
ATOM 698 C C . SER A 1 89 ? 8.273 4.893 0.618 1.00 57.84 89 SER A C 1
ATOM 700 O O . SER A 1 89 ? 8.514 4.288 -0.426 1.00 57.84 89 SER A O 1
ATOM 702 N N . ALA A 1 90 ? 8.247 4.263 1.791 1.00 66.12 90 ALA A N 1
ATOM 703 C CA . ALA A 1 90 ? 8.606 2.855 1.940 1.00 66.12 90 ALA A CA 1
ATOM 704 C C . ALA A 1 90 ? 7.653 1.917 1.171 1.00 66.12 90 ALA A C 1
ATOM 706 O O . ALA A 1 90 ? 8.099 0.970 0.523 1.00 66.12 90 ALA A O 1
ATOM 707 N N . LEU A 1 91 ? 6.348 2.218 1.147 1.00 74.00 91 LEU A N 1
ATOM 708 C CA . LEU A 1 91 ? 5.386 1.482 0.317 1.00 74.00 91 LEU A CA 1
ATOM 709 C C . LEU A 1 91 ? 5.662 1.638 -1.183 1.00 74.00 91 LEU A C 1
ATOM 711 O O . LEU A 1 91 ? 5.488 0.684 -1.941 1.00 74.00 91 LEU A O 1
ATOM 715 N N . ALA A 1 92 ? 6.094 2.820 -1.624 1.00 75.19 92 ALA A N 1
ATOM 716 C CA . ALA A 1 92 ? 6.440 3.065 -3.015 1.00 75.19 92 ALA A CA 1
ATOM 717 C C . ALA A 1 92 ? 7.673 2.248 -3.401 1.00 75.19 92 ALA A C 1
ATOM 719 O O . ALA A 1 92 ? 7.603 1.508 -4.376 1.00 75.19 92 ALA A O 1
ATOM 720 N N . ALA A 1 93 ? 8.748 2.280 -2.605 1.00 74.56 93 ALA A N 1
ATOM 721 C CA . ALA A 1 93 ? 9.924 1.434 -2.826 1.00 74.56 93 ALA A CA 1
ATOM 722 C C . ALA A 1 93 ? 9.538 -0.054 -2.893 1.00 74.56 93 ALA A C 1
ATOM 724 O O . ALA A 1 93 ? 9.886 -0.761 -3.839 1.00 74.56 93 ALA A O 1
ATOM 725 N N . TYR A 1 94 ? 8.718 -0.509 -1.946 1.00 83.50 94 TYR A N 1
ATOM 726 C CA . TYR A 1 94 ? 8.258 -1.890 -1.878 1.00 83.50 94 TYR A CA 1
ATOM 727 C C . TYR A 1 94 ? 7.395 -2.337 -3.061 1.00 83.50 94 TYR A C 1
ATOM 729 O O . TYR A 1 94 ? 7.429 -3.515 -3.411 1.00 83.50 94 TYR A O 1
ATOM 737 N N . LEU A 1 95 ? 6.617 -1.444 -3.676 1.00 85.94 95 LEU A N 1
ATOM 738 C CA . LEU A 1 95 ? 5.768 -1.767 -4.827 1.00 85.94 95 LEU A CA 1
ATOM 739 C C . LEU A 1 95 ? 6.471 -1.534 -6.173 1.00 85.94 95 LEU A C 1
ATOM 741 O O . LEU A 1 95 ? 6.161 -2.228 -7.141 1.00 85.94 95 LEU A O 1
ATOM 745 N N . VAL A 1 96 ? 7.394 -0.574 -6.242 1.00 83.94 96 VAL A N 1
ATOM 746 C CA . VAL A 1 96 ? 8.073 -0.155 -7.476 1.00 83.94 96 VAL A CA 1
ATOM 747 C C . VAL A 1 96 ? 9.283 -1.032 -7.789 1.00 83.94 96 VAL A C 1
ATOM 749 O O . VAL A 1 96 ? 9.464 -1.400 -8.949 1.00 83.94 96 VAL A O 1
ATOM 752 N N . LE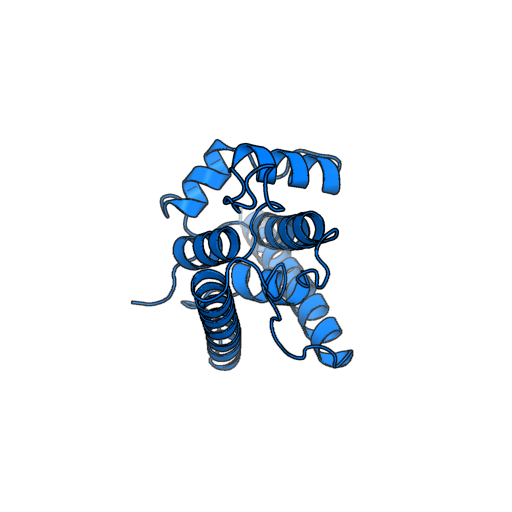U A 1 97 ? 10.100 -1.381 -6.790 1.00 80.94 97 LEU A N 1
ATOM 753 C CA . LEU A 1 97 ? 11.289 -2.209 -7.010 1.00 80.94 97 LEU A CA 1
ATOM 754 C C . LEU A 1 97 ? 10.877 -3.587 -7.544 1.00 80.94 97 LEU A C 1
ATOM 756 O O . LEU A 1 97 ? 9.904 -4.168 -7.067 1.00 80.94 97 LEU A O 1
ATOM 760 N N . ASP A 1 98 ? 11.576 -4.127 -8.542 1.00 78.25 98 ASP A N 1
ATOM 761 C CA . ASP A 1 98 ? 11.301 -5.472 -9.066 1.00 78.25 98 ASP A CA 1
ATOM 762 C C . ASP A 1 98 ? 12.281 -6.476 -8.433 1.00 78.25 98 ASP A C 1
ATOM 764 O O . ASP A 1 98 ? 13.473 -6.420 -8.736 1.00 78.25 98 ASP A O 1
ATOM 768 N N . PRO A 1 99 ? 11.823 -7.426 -7.595 1.00 75.88 99 PRO A N 1
ATOM 769 C CA . PRO A 1 99 ? 12.700 -8.421 -6.988 1.00 75.88 99 PRO A CA 1
ATOM 770 C C . PRO A 1 99 ? 13.348 -9.377 -8.005 1.00 75.88 99 PRO A C 1
ATOM 772 O O . PRO A 1 99 ? 14.231 -10.149 -7.645 1.00 75.88 99 PRO A O 1
ATOM 775 N N . ALA A 1 100 ? 12.891 -9.397 -9.258 1.00 73.88 100 ALA A N 1
ATOM 776 C CA . ALA A 1 100 ? 13.507 -10.199 -10.311 1.00 73.88 100 ALA A CA 1
ATOM 777 C C . ALA A 1 100 ? 14.618 -9.452 -11.070 1.00 73.88 100 ALA A C 1
ATOM 779 O O . ALA A 1 100 ? 15.456 -10.099 -11.694 1.00 73.88 100 ALA A O 1
ATOM 780 N N . GLU A 1 101 ? 14.616 -8.115 -11.042 1.00 72.12 101 GLU A N 1
ATOM 781 C CA . GLU A 1 101 ? 15.511 -7.265 -11.850 1.00 72.12 101 GLU A CA 1
ATOM 782 C C . GLU A 1 101 ? 16.361 -6.293 -11.000 1.00 72.12 101 GLU A C 1
ATOM 784 O O . GLU A 1 101 ? 17.254 -5.640 -11.537 1.00 72.12 101 GLU A O 1
ATOM 789 N N . GLY A 1 102 ? 16.101 -6.196 -9.691 1.00 69.06 102 GLY A N 1
ATOM 790 C CA . GLY A 1 102 ? 16.775 -5.291 -8.755 1.00 69.06 102 GLY A CA 1
ATOM 791 C C . GLY A 1 102 ? 18.168 -5.746 -8.311 1.00 69.06 102 GLY A C 1
ATOM 792 O O . GLY A 1 102 ? 18.548 -6.914 -8.440 1.00 69.06 102 GLY A O 1
ATOM 793 N N . ARG A 1 103 ? 18.942 -4.802 -7.763 1.00 78.12 103 ARG A N 1
ATOM 794 C CA . ARG A 1 103 ? 20.254 -5.067 -7.149 1.00 78.12 103 ARG A CA 1
ATOM 795 C C . ARG A 1 103 ? 20.079 -5.797 -5.812 1.00 78.12 103 ARG A C 1
ATOM 797 O O . ARG A 1 103 ? 18.987 -5.843 -5.257 1.00 78.12 103 ARG A O 1
ATOM 804 N N . ALA A 1 104 ? 21.167 -6.343 -5.264 1.00 79.25 104 ALA A N 1
ATOM 805 C CA . ALA A 1 104 ? 21.138 -7.005 -3.954 1.00 79.25 104 ALA A CA 1
ATOM 806 C C . ALA A 1 104 ? 20.577 -6.091 -2.845 1.00 79.25 104 ALA A C 1
ATOM 808 O O . ALA A 1 104 ? 19.754 -6.533 -2.052 1.00 79.25 104 ALA A O 1
ATOM 809 N N . GLU A 1 105 ? 20.945 -4.808 -2.868 1.00 74.44 105 GLU A N 1
ATOM 810 C CA . GLU A 1 105 ? 20.440 -3.780 -1.948 1.00 74.44 105 GLU A CA 1
ATOM 811 C C . GLU A 1 105 ? 18.913 -3.614 -2.049 1.00 74.44 105 GLU A C 1
ATOM 813 O O . GLU A 1 105 ? 18.224 -3.647 -1.032 1.00 74.44 105 GLU A O 1
ATOM 818 N N . ASP A 1 106 ? 18.363 -3.550 -3.269 1.00 76.44 106 ASP A N 1
ATOM 819 C CA . ASP A 1 106 ? 16.914 -3.449 -3.504 1.00 76.44 106 ASP A CA 1
ATOM 820 C C . ASP A 1 106 ? 16.166 -4.669 -2.939 1.00 76.44 106 ASP A C 1
ATOM 822 O O . ASP A 1 106 ? 15.074 -4.548 -2.376 1.00 76.44 106 ASP A O 1
ATOM 826 N N . LEU A 1 107 ? 16.753 -5.863 -3.082 1.00 79.81 107 LEU A N 1
ATOM 827 C CA . LEU A 1 107 ? 16.186 -7.105 -2.552 1.00 79.81 107 LEU A CA 1
ATOM 828 C C . LEU A 1 107 ? 16.157 -7.116 -1.030 1.00 79.81 107 LEU A C 1
ATOM 830 O O . LEU A 1 107 ? 15.166 -7.567 -0.449 1.00 79.81 107 LEU A O 1
ATOM 834 N N . ASP A 1 108 ? 17.216 -6.630 -0.391 1.00 78.38 108 ASP A N 1
ATOM 835 C CA . ASP A 1 108 ? 17.287 -6.538 1.062 1.00 78.38 108 ASP A CA 1
ATOM 836 C C . ASP A 1 108 ? 16.293 -5.498 1.594 1.00 78.38 108 ASP A C 1
ATOM 838 O O . ASP A 1 108 ? 15.581 -5.784 2.559 1.00 78.38 108 ASP A O 1
ATOM 842 N N . THR A 1 109 ? 16.119 -4.364 0.902 1.00 76.81 109 THR A N 1
ATOM 843 C CA . THR A 1 109 ? 15.047 -3.398 1.196 1.00 76.81 109 THR A CA 1
ATOM 844 C C . THR A 1 109 ? 13.663 -4.044 1.094 1.00 76.81 109 THR A C 1
ATOM 846 O O . THR A 1 109 ? 12.872 -3.958 2.035 1.00 76.81 109 THR A O 1
ATOM 849 N N . ILE A 1 110 ? 13.359 -4.738 -0.011 1.00 80.50 110 ILE A N 1
ATOM 850 C CA . ILE A 1 110 ? 12.063 -5.4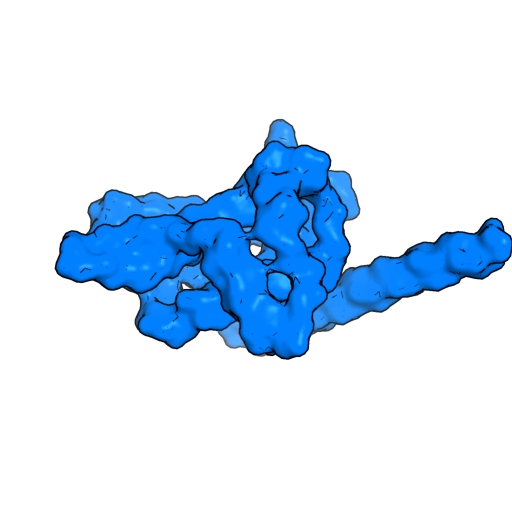11 -0.199 1.00 80.50 110 ILE A CA 1
ATOM 851 C C . ILE A 1 110 ? 11.811 -6.435 0.915 1.00 80.50 110 ILE A C 1
ATOM 853 O O . ILE A 1 110 ? 10.705 -6.487 1.452 1.00 80.50 110 ILE A O 1
ATOM 857 N N . ARG A 1 111 ? 12.815 -7.246 1.270 1.00 83.81 111 ARG A N 1
ATOM 858 C CA . ARG A 1 111 ? 12.702 -8.264 2.328 1.00 83.81 111 ARG A CA 1
ATOM 859 C C . ARG A 1 111 ? 12.506 -7.646 3.708 1.00 83.81 111 ARG A C 1
ATOM 861 O O . ARG A 1 111 ? 11.664 -8.135 4.458 1.00 83.81 111 ARG A O 1
ATOM 868 N N . GLY A 1 112 ? 13.244 -6.583 4.027 1.00 79.25 112 GLY A N 1
ATOM 869 C CA . GLY A 1 112 ? 13.117 -5.863 5.294 1.00 79.25 112 GLY A CA 1
ATOM 870 C C . GLY A 1 112 ? 11.706 -5.309 5.484 1.00 79.25 112 GLY A C 1
ATOM 871 O O . GLY A 1 112 ? 11.061 -5.590 6.493 1.00 79.25 112 GLY A O 1
ATOM 872 N N . ILE A 1 113 ? 11.185 -4.624 4.462 1.00 77.81 113 ILE A N 1
ATOM 873 C CA . ILE A 1 113 ? 9.814 -4.099 4.457 1.00 77.81 113 ILE A CA 1
ATOM 874 C C . ILE A 1 113 ? 8.794 -5.245 4.552 1.00 77.81 113 ILE A C 1
ATOM 876 O O . ILE A 1 113 ? 7.858 -5.168 5.347 1.00 77.81 113 ILE A O 1
ATOM 880 N N . HIS A 1 114 ? 8.968 -6.325 3.782 1.00 85.00 114 HIS A N 1
ATOM 881 C CA . HIS A 1 114 ? 8.058 -7.475 3.825 1.00 85.00 114 HIS A CA 1
ATOM 882 C C . HIS A 1 114 ? 7.957 -8.069 5.234 1.00 85.00 114 HIS A C 1
ATOM 884 O O . HIS A 1 114 ? 6.855 -8.231 5.753 1.00 85.00 114 HIS A O 1
ATOM 890 N N . SER A 1 115 ? 9.101 -8.314 5.880 1.00 79.44 115 SER A N 1
ATOM 891 C CA . SER A 1 115 ? 9.146 -8.866 7.235 1.00 79.44 115 SER A CA 1
ATOM 892 C C . SER A 1 115 ? 8.489 -7.944 8.265 1.00 79.44 115 SER A C 1
ATOM 894 O O . SER A 1 115 ? 7.880 -8.437 9.213 1.00 79.44 115 SER A O 1
ATOM 896 N N . GLN A 1 116 ? 8.601 -6.623 8.106 1.00 73.12 116 GLN A N 1
ATOM 897 C CA . GLN A 1 116 ? 7.931 -5.660 8.983 1.00 73.12 116 GLN A CA 1
ATOM 898 C C . GLN A 1 116 ? 6.405 -5.719 8.819 1.00 73.12 116 GLN A C 1
ATOM 900 O O . GLN A 1 116 ? 5.683 -5.706 9.816 1.00 73.12 116 GLN A O 1
ATOM 905 N N . LEU A 1 117 ? 5.904 -5.846 7.583 1.00 78.50 117 LEU A N 1
ATOM 906 C CA . LEU A 1 117 ? 4.469 -6.002 7.312 1.00 78.50 117 LEU A CA 1
ATOM 907 C C . LEU A 1 117 ? 3.918 -7.327 7.865 1.00 78.50 117 LEU A C 1
ATOM 909 O O . LEU A 1 117 ? 2.831 -7.343 8.440 1.00 78.50 117 LEU A O 1
ATOM 913 N N . GLU A 1 118 ? 4.670 -8.425 7.758 1.00 82.06 118 GLU A N 1
ATOM 914 C CA . GLU A 1 118 ? 4.289 -9.712 8.358 1.00 82.06 118 GLU A CA 1
ATOM 915 C C . GLU A 1 118 ? 4.193 -9.627 9.888 1.00 82.06 118 GLU A C 1
ATOM 917 O O . GLU A 1 118 ? 3.217 -10.090 10.482 1.00 82.06 118 GLU A O 1
ATOM 922 N N . GLN A 1 119 ? 5.179 -8.997 10.536 1.00 70.94 119 GLN A N 1
ATOM 923 C CA . GLN A 1 119 ? 5.178 -8.800 11.988 1.00 70.94 119 GLN A CA 1
ATOM 924 C C . GLN A 1 119 ? 4.011 -7.919 12.439 1.00 70.94 119 GLN A C 1
ATOM 926 O O . GLN A 1 119 ? 3.337 -8.253 13.413 1.00 70.94 119 GLN A O 1
ATOM 931 N N . ALA A 1 120 ? 3.735 -6.834 11.713 1.00 68.88 120 ALA A N 1
ATOM 932 C CA . ALA A 1 120 ? 2.590 -5.962 11.957 1.00 68.88 120 ALA A CA 1
ATOM 933 C C . ALA A 1 120 ? 1.261 -6.734 11.951 1.00 68.88 120 ALA A C 1
ATOM 935 O O . ALA A 1 120 ? 0.456 -6.615 12.879 1.00 68.88 120 ALA A O 1
ATOM 936 N N . ILE A 1 121 ? 1.058 -7.574 10.932 1.00 74.56 121 ILE A N 1
ATOM 937 C CA . ILE A 1 121 ? -0.134 -8.419 10.803 1.00 74.56 121 ILE A CA 1
ATOM 938 C C . ILE A 1 121 ? -0.227 -9.407 11.974 1.00 74.56 121 ILE A C 1
ATOM 940 O O . ILE A 1 121 ? -1.271 -9.491 12.619 1.00 74.56 121 ILE A O 1
ATOM 944 N N . ALA A 1 122 ? 0.865 -10.095 12.313 1.00 72.56 122 ALA A N 1
ATOM 945 C CA . ALA A 1 122 ? 0.881 -11.063 13.411 1.00 72.56 122 ALA A CA 1
ATOM 946 C C . ALA A 1 122 ? 0.591 -10.420 14.784 1.00 72.56 122 ALA A C 1
ATOM 948 O O . ALA A 1 122 ? -0.147 -10.974 15.607 1.00 72.56 122 ALA A O 1
ATOM 949 N N . VAL A 1 123 ? 1.143 -9.231 15.045 1.00 65.50 123 VAL A N 1
ATOM 950 C CA . VAL A 1 123 ? 0.889 -8.477 16.283 1.00 65.50 123 VAL A CA 1
ATOM 951 C C . VAL A 1 123 ? -0.578 -8.057 16.372 1.00 65.50 123 VAL A C 1
ATOM 953 O O . VAL A 1 123 ? -1.197 -8.240 17.422 1.00 65.50 123 VAL A O 1
ATOM 956 N N . ARG A 1 124 ? -1.164 -7.563 15.275 1.00 68.94 124 ARG A N 1
ATOM 957 C CA . ARG A 1 124 ? -2.589 -7.216 15.217 1.00 68.94 124 ARG A CA 1
ATOM 958 C C . ARG A 1 124 ? -3.478 -8.429 15.493 1.00 68.94 124 ARG A C 1
ATOM 960 O O . ARG A 1 124 ? -4.359 -8.347 16.346 1.00 68.94 124 ARG A O 1
ATOM 967 N N . ASP A 1 125 ? -3.238 -9.544 14.808 1.00 68.00 125 ASP A N 1
ATOM 968 C CA . ASP A 1 125 ? -4.082 -10.741 14.905 1.00 68.00 125 ASP A CA 1
ATOM 969 C C . ASP A 1 125 ? -4.013 -11.385 16.304 1.00 68.00 125 ASP A C 1
ATOM 971 O O . ASP A 1 125 ? -4.985 -11.975 16.772 1.00 68.00 125 ASP A O 1
ATOM 975 N N . SER A 1 126 ? -2.894 -11.212 17.019 1.00 62.91 126 SER A N 1
ATOM 976 C CA . SER A 1 126 ? -2.742 -11.673 18.408 1.00 62.91 126 SER A CA 1
ATOM 977 C C . SER A 1 126 ? -3.333 -10.725 19.464 1.00 62.91 126 SER A C 1
ATOM 979 O O . SER A 1 126 ? -3.581 -11.158 20.593 1.00 62.91 126 SER A O 1
ATOM 981 N N . ARG A 1 127 ? -3.566 -9.441 19.141 1.00 58.78 127 ARG A N 1
ATOM 982 C CA . ARG A 1 127 ? -4.105 -8.418 20.065 1.00 58.78 127 ARG A CA 1
ATOM 983 C C . ARG A 1 127 ? -5.050 -7.424 19.360 1.00 58.78 127 ARG A C 1
ATOM 985 O O . ARG A 1 127 ? -4.762 -6.224 19.326 1.00 58.78 127 ARG A O 1
ATOM 992 N N . PRO A 1 128 ? -6.224 -7.872 18.878 1.00 52.88 128 PRO A N 1
ATOM 993 C CA . PRO A 1 128 ? -7.117 -7.057 18.042 1.00 52.88 128 PRO A CA 1
ATOM 994 C C . PRO A 1 128 ? -7.656 -5.792 18.732 1.00 52.88 128 PRO A C 1
ATOM 996 O O . PRO A 1 128 ? -7.979 -4.817 18.064 1.00 52.88 128 PRO A O 1
ATOM 999 N N . GLN A 1 129 ? -7.718 -5.778 20.069 1.00 44.34 129 GLN A N 1
ATOM 1000 C CA . GLN A 1 129 ? -8.274 -4.665 20.854 1.00 44.34 129 GLN A CA 1
ATOM 1001 C C . GLN A 1 129 ? -7.258 -3.555 21.176 1.00 44.34 129 GLN A C 1
ATOM 1003 O O . GLN A 1 129 ? -7.645 -2.489 21.641 1.00 44.34 129 GLN A O 1
ATOM 1008 N N . VAL A 1 130 ? -5.959 -3.803 20.969 1.00 40.03 130 VAL A N 1
ATOM 1009 C CA . VAL A 1 130 ? -4.876 -2.902 21.417 1.00 40.03 130 VAL A CA 1
ATOM 1010 C C . VAL A 1 130 ? -4.227 -2.154 20.252 1.00 40.03 130 VAL A C 1
ATOM 1012 O O . VAL A 1 130 ? -3.476 -1.206 20.459 1.00 40.03 130 VAL A O 1
ATOM 1015 N N . VAL A 1 131 ? -4.510 -2.542 19.010 1.00 43.38 131 VAL A N 1
ATOM 1016 C CA . VAL A 1 131 ? -3.657 -2.157 17.890 1.00 43.38 131 VAL A CA 1
ATOM 1017 C C . VAL A 1 131 ? -4.502 -1.616 16.743 1.00 43.38 131 VAL A C 1
ATOM 1019 O O . VAL A 1 131 ? -4.912 -2.336 15.839 1.00 43.38 131 VAL A O 1
ATOM 1022 N N . GLY A 1 132 ? -4.727 -0.302 16.766 1.00 41.34 132 GLY A N 1
ATOM 1023 C CA . GLY A 1 132 ? -4.925 0.472 15.537 1.00 41.34 132 GLY A CA 1
ATOM 1024 C C . GLY A 1 132 ? -3.618 0.914 14.890 1.00 41.34 132 GLY A C 1
ATOM 1025 O O . GLY A 1 132 ? -3.560 1.941 14.234 1.00 41.34 132 GLY A O 1
ATOM 1026 N N . ILE A 1 133 ? -2.530 0.203 15.165 1.00 38.41 133 ILE A N 1
ATOM 1027 C CA . ILE A 1 133 ? -1.199 0.785 15.108 1.00 38.41 133 ILE A CA 1
ATOM 1028 C C . ILE A 1 133 ? -0.253 -0.156 14.358 1.00 38.41 133 ILE A C 1
ATOM 1030 O O . ILE A 1 133 ? -0.224 -1.358 14.589 1.00 38.41 133 ILE A O 1
ATOM 1034 N N . MET A 1 134 ? 0.587 0.451 13.526 1.00 40.44 134 MET A N 1
ATOM 1035 C CA . MET A 1 134 ? 1.845 -0.077 13.003 1.00 40.44 134 MET A CA 1
ATOM 1036 C C . MET A 1 134 ? 1.751 -0.954 11.755 1.00 40.44 134 MET A C 1
ATOM 1038 O O . MET A 1 134 ? 2.032 -2.140 11.802 1.00 40.44 134 MET A O 1
ATOM 1042 N N . ALA A 1 135 ? 1.629 -0.323 10.589 1.00 39.06 135 ALA A N 1
ATOM 1043 C CA . ALA A 1 135 ? 2.683 -0.544 9.602 1.00 39.06 135 ALA A CA 1
ATOM 1044 C C . ALA A 1 135 ? 3.806 0.460 9.905 1.00 39.06 135 ALA A C 1
ATOM 1046 O O . ALA A 1 135 ? 4.035 1.396 9.138 1.00 39.06 135 ALA A O 1
ATOM 1047 N N . ARG A 1 136 ? 4.502 0.300 11.045 1.00 44.00 136 ARG A N 1
ATOM 1048 C CA . ARG A 1 136 ? 5.856 0.849 11.131 1.00 44.00 136 ARG A CA 1
ATOM 1049 C C . ARG A 1 136 ? 6.671 0.012 10.170 1.00 44.00 136 ARG A C 1
ATOM 1051 O O . ARG A 1 136 ? 7.199 -1.037 10.526 1.00 44.00 136 ARG A O 1
ATOM 1058 N N . LEU A 1 137 ? 6.744 0.489 8.937 1.00 46.56 137 LEU A N 1
ATOM 1059 C CA . LEU A 1 137 ? 7.962 0.299 8.183 1.00 46.56 137 LEU A CA 1
ATOM 1060 C C . LEU A 1 137 ? 9.018 1.061 8.989 1.00 46.56 137 LEU A C 1
ATOM 1062 O O . LEU A 1 137 ? 9.037 2.290 8.967 1.00 46.56 137 LEU A O 1
ATOM 1066 N N . GLY A 1 138 ? 9.690 0.337 9.889 1.00 33.72 138 GLY A N 1
ATOM 1067 C CA . GLY A 1 138 ? 10.478 0.893 10.986 1.00 33.72 138 GLY A CA 1
ATOM 1068 C C . GLY A 1 138 ? 11.557 1.850 10.486 1.00 33.72 138 GLY A C 1
ATOM 1069 O O . GLY A 1 138 ? 12.140 1.606 9.435 1.00 33.72 138 GLY A O 1
ATOM 1070 N N . ASP A 1 139 ? 11.774 2.924 11.247 1.00 37.22 139 ASP A N 1
ATOM 1071 C CA . ASP A 1 139 ? 12.892 3.874 11.184 1.00 37.22 139 ASP A CA 1
ATOM 1072 C C . ASP A 1 139 ? 13.460 4.191 9.794 1.00 37.22 139 ASP A C 1
ATOM 1074 O O . ASP A 1 139 ? 14.634 3.990 9.507 1.00 37.22 139 ASP A O 1
ATOM 1078 N N . LEU A 1 140 ? 12.638 4.829 8.962 1.00 38.69 140 LEU A N 1
ATOM 1079 C CA . LEU A 1 140 ? 13.126 5.869 8.047 1.00 38.69 140 LEU A CA 1
ATOM 1080 C C . LEU A 1 140 ? 12.844 7.250 8.669 1.00 38.69 140 LEU A C 1
ATOM 1082 O O . LEU A 1 140 ? 12.307 8.134 8.007 1.00 38.69 140 LEU A O 1
ATOM 1086 N N . GLU A 1 141 ? 13.064 7.419 9.978 1.00 39.41 141 GLU A N 1
ATOM 1087 C CA . GLU A 1 141 ? 13.101 8.754 10.610 1.00 39.41 141 GLU A CA 1
ATOM 1088 C C . GLU A 1 141 ? 14.396 9.508 10.300 1.00 39.41 141 GLU A C 1
ATOM 1090 O O . GLU A 1 141 ? 14.508 10.691 10.601 1.00 39.41 141 GLU A O 1
ATOM 1095 N N . ASP A 1 142 ? 15.336 8.850 9.632 1.00 43.47 142 ASP A N 1
ATOM 1096 C CA . ASP A 1 142 ? 16.401 9.532 8.931 1.00 43.47 142 ASP A CA 1
ATOM 1097 C C . ASP A 1 142 ? 15.836 10.260 7.696 1.00 43.47 142 ASP A C 1
ATOM 1099 O O . ASP A 1 142 ? 15.303 9.654 6.758 1.00 43.47 142 ASP A O 1
ATOM 1103 N N . GLU A 1 143 ? 15.926 11.587 7.724 1.00 47.06 143 GLU A N 1
ATOM 1104 C CA . GLU A 1 143 ? 15.502 12.474 6.642 1.00 47.06 143 GLU A CA 1
ATOM 1105 C C . GLU A 1 143 ? 16.239 12.148 5.330 1.00 47.06 143 GLU A C 1
ATOM 1107 O O . GLU A 1 143 ? 15.642 12.249 4.253 1.00 47.06 143 GLU A O 1
ATOM 1112 N N . GLU A 1 144 ? 17.483 11.650 5.403 1.00 42.19 144 GLU A N 1
ATOM 1113 C CA . GLU A 1 144 ? 18.245 11.215 4.225 1.00 42.19 144 GLU A CA 1
ATOM 1114 C C . GLU A 1 144 ? 17.600 10.000 3.555 1.00 42.19 144 GLU A C 1
ATOM 1116 O O . GLU A 1 144 ? 17.488 9.943 2.329 1.00 42.19 144 GLU A O 1
ATOM 1121 N N . SER A 1 145 ? 17.098 9.050 4.338 1.00 38.50 145 SER A N 1
ATOM 1122 C CA . SER A 1 145 ? 16.475 7.844 3.804 1.00 38.50 145 SER A CA 1
ATOM 1123 C C . SER A 1 145 ? 15.122 8.118 3.123 1.00 38.50 145 SER A C 1
ATOM 1125 O O . SER A 1 145 ? 14.761 7.449 2.151 1.00 38.50 145 SER A O 1
ATOM 1127 N N . LEU A 1 146 ? 14.379 9.141 3.566 1.00 41.50 146 LEU A N 1
ATOM 1128 C CA . LEU A 1 146 ? 13.165 9.609 2.882 1.00 41.50 146 LEU A CA 1
ATOM 1129 C C . LEU A 1 146 ? 13.485 10.314 1.559 1.00 41.50 146 LEU A C 1
ATOM 1131 O O . LEU A 1 146 ? 12.843 10.023 0.545 1.00 41.50 146 LEU A O 1
ATOM 1135 N N . GLN A 1 147 ? 14.499 11.181 1.554 1.00 48.31 147 GLN A N 1
ATOM 1136 C CA . GLN A 1 147 ? 14.990 11.828 0.335 1.00 48.31 147 GLN A CA 1
ATOM 1137 C C . GLN A 1 147 ? 15.537 10.802 -0.663 1.00 48.31 147 GLN A C 1
ATOM 1139 O O . GLN A 1 147 ? 15.286 10.920 -1.861 1.00 48.31 147 GLN A O 1
ATOM 1144 N N . ALA A 1 148 ? 16.217 9.757 -0.188 1.00 45.19 148 ALA A N 1
ATOM 1145 C CA . ALA A 1 148 ? 16.743 8.686 -1.028 1.00 45.19 148 ALA A CA 1
ATOM 1146 C C . ALA A 1 148 ? 15.626 7.913 -1.742 1.00 45.19 148 ALA A C 1
ATOM 1148 O O . ALA A 1 148 ? 15.750 7.597 -2.925 1.00 45.19 148 ALA A O 1
ATOM 1149 N N . VAL A 1 149 ? 14.508 7.646 -1.061 1.00 45.34 149 VAL A N 1
ATOM 1150 C CA . VAL A 1 149 ? 13.364 6.962 -1.674 1.00 45.34 149 VAL A CA 1
ATOM 1151 C C . VAL A 1 149 ? 12.616 7.868 -2.654 1.00 45.34 149 VAL A C 1
ATOM 1153 O O . VAL A 1 149 ? 12.208 7.405 -3.720 1.00 45.34 149 VAL A O 1
ATOM 1156 N N . GLU A 1 150 ? 12.454 9.155 -2.345 1.00 49.75 150 GLU A N 1
ATOM 1157 C CA . GLU A 1 150 ? 11.859 10.117 -3.280 1.00 49.75 150 GLU A CA 1
ATOM 1158 C C . GLU A 1 150 ? 12.724 10.288 -4.539 1.00 49.75 150 GLU A C 1
ATOM 1160 O O . GLU A 1 150 ? 12.213 10.179 -5.658 1.00 49.75 150 GLU A O 1
ATOM 1165 N N . ALA A 1 151 ? 14.041 10.426 -4.363 1.00 52.78 151 ALA A N 1
ATOM 1166 C CA . ALA A 1 151 ? 15.015 10.472 -5.449 1.00 52.78 151 ALA A CA 1
ATOM 1167 C C . ALA A 1 151 ? 15.019 9.178 -6.275 1.00 52.78 151 ALA A C 1
ATOM 1169 O O . ALA A 1 151 ? 15.068 9.236 -7.503 1.00 52.78 151 ALA A O 1
ATOM 1170 N N . LEU A 1 152 ? 14.901 8.011 -5.635 1.00 50.59 152 LEU A N 1
ATOM 1171 C CA . LEU A 1 152 ? 14.799 6.719 -6.315 1.00 50.59 152 LEU A CA 1
ATOM 1172 C C . LEU A 1 152 ? 13.519 6.621 -7.156 1.00 50.59 152 LEU A C 1
ATOM 1174 O O . LEU A 1 152 ? 13.569 6.197 -8.310 1.00 50.59 152 LEU A O 1
ATOM 1178 N N . VAL A 1 153 ? 12.369 7.040 -6.619 1.00 52.00 153 VAL A N 1
ATOM 1179 C CA . VAL A 1 153 ? 11.099 7.070 -7.367 1.00 52.00 153 VAL A CA 1
ATOM 1180 C C . VAL A 1 153 ? 11.191 8.031 -8.553 1.00 52.00 153 VAL A C 1
ATOM 1182 O O . VAL A 1 153 ? 10.713 7.710 -9.647 1.00 52.00 153 VAL A O 1
ATOM 1185 N N . GLU A 1 154 ? 11.820 9.192 -8.370 1.00 54.75 154 GLU A N 1
ATOM 1186 C CA . GLU A 1 154 ? 12.042 10.149 -9.449 1.00 54.75 154 GLU A CA 1
ATOM 1187 C C . GLU A 1 154 ? 12.981 9.583 -10.521 1.00 54.75 154 GLU A C 1
ATOM 1189 O O . GLU A 1 154 ? 12.643 9.620 -11.709 1.00 54.75 154 GLU A O 1
ATOM 1194 N N . GLN A 1 155 ? 14.104 8.985 -10.118 1.00 57.19 155 GLN A N 1
ATOM 1195 C CA . GLN A 1 155 ? 15.071 8.358 -11.013 1.00 57.19 155 GLN A CA 1
ATOM 1196 C C . GLN A 1 155 ? 14.426 7.233 -11.828 1.00 57.19 155 GLN A C 1
ATOM 1198 O O . GLN A 1 155 ? 14.514 7.241 -13.056 1.00 57.19 155 GLN A O 1
ATOM 1203 N N . LEU A 1 156 ? 13.704 6.312 -11.185 1.00 51.28 156 LEU A N 1
ATOM 1204 C CA . LEU A 1 156 ? 13.006 5.221 -11.873 1.00 51.28 156 LEU A CA 1
ATOM 1205 C C . LEU A 1 156 ? 11.938 5.757 -12.839 1.00 51.28 156 LEU A C 1
ATOM 1207 O O . LEU A 1 156 ? 11.782 5.253 -13.955 1.00 51.28 156 LEU A O 1
ATOM 1211 N N . GLY A 1 157 ? 11.248 6.839 -12.466 1.00 52.69 157 GLY A N 1
ATOM 1212 C CA . GLY A 1 157 ? 10.336 7.552 -13.358 1.00 52.69 157 GLY A CA 1
ATOM 1213 C C . GLY A 1 157 ? 11.038 8.171 -14.576 1.00 52.69 157 GLY A C 1
ATOM 1214 O O . GLY A 1 157 ? 10.497 8.136 -15.687 1.00 52.69 157 GLY A O 1
ATOM 1215 N N . GLN A 1 158 ? 12.236 8.733 -14.404 1.00 63.53 158 GLN A N 1
ATOM 1216 C CA . GLN A 1 158 ? 13.051 9.290 -15.490 1.00 63.53 158 GLN A CA 1
ATOM 1217 C C . GLN A 1 158 ? 13.625 8.197 -16.403 1.00 63.53 158 GLN A C 1
ATOM 1219 O O . GLN A 1 158 ? 13.611 8.351 -17.630 1.00 63.53 158 GLN A O 1
ATOM 1224 N N . GLU A 1 159 ? 14.063 7.073 -15.840 1.00 57.00 159 GLU A N 1
ATOM 1225 C CA . GLU A 1 159 ? 14.543 5.905 -16.582 1.00 57.00 159 GLU A CA 1
ATOM 1226 C C . GLU A 1 159 ? 13.422 5.290 -17.430 1.00 57.00 159 GLU A C 1
ATOM 1228 O O . GLU A 1 159 ? 13.615 5.028 -18.623 1.00 57.00 159 GLU A O 1
ATOM 1233 N N . GLU A 1 160 ? 12.210 5.155 -16.879 1.00 52.97 160 GLU A N 1
ATOM 1234 C CA . GLU A 1 160 ? 11.055 4.653 -17.630 1.00 52.97 160 GLU A CA 1
ATOM 1235 C C . GLU A 1 160 ? 10.670 5.607 -18.777 1.00 52.97 160 GLU A C 1
ATOM 1237 O O . GLU A 1 160 ? 10.444 5.170 -19.914 1.00 52.97 160 GLU A O 1
ATOM 1242 N N . LYS A 1 161 ? 10.649 6.925 -18.521 1.00 60.84 161 LYS A N 1
ATOM 1243 C CA . LYS A 1 161 ? 10.398 7.950 -19.552 1.00 60.84 161 LYS A CA 1
ATOM 1244 C C . LYS A 1 161 ? 11.452 7.909 -20.661 1.00 60.84 161 LYS A C 1
ATOM 1246 O O . LYS A 1 161 ? 11.094 7.947 -21.840 1.00 60.84 161 LYS A O 1
ATOM 1251 N N . SER A 1 162 ? 12.727 7.776 -20.305 1.00 61.72 162 SER A N 1
ATOM 1252 C CA . SER A 1 162 ? 13.849 7.706 -21.250 1.00 61.72 162 SER A CA 1
ATOM 1253 C C . SER A 1 162 ? 13.789 6.443 -22.111 1.00 61.72 162 SER A C 1
ATOM 1255 O O . SER A 1 162 ? 13.918 6.510 -23.338 1.00 61.72 162 SER A O 1
ATOM 1257 N N . ARG A 1 163 ? 13.479 5.296 -21.496 1.00 54.75 163 ARG A N 1
ATOM 1258 C CA . ARG A 1 163 ? 13.286 4.013 -22.185 1.00 54.75 163 ARG A CA 1
ATOM 1259 C C . ARG A 1 163 ? 12.110 4.068 -23.166 1.00 54.75 163 ARG A C 1
ATOM 1261 O O . ARG A 1 163 ? 12.241 3.630 -24.311 1.00 54.75 163 ARG A O 1
ATOM 1268 N N . ARG A 1 164 ? 10.982 4.673 -22.773 1.00 53.19 164 ARG A N 1
ATOM 1269 C CA . ARG A 1 164 ? 9.828 4.908 -23.666 1.00 53.19 164 ARG A CA 1
ATOM 1270 C C . ARG A 1 164 ? 10.148 5.901 -24.793 1.00 53.19 164 ARG A C 1
ATOM 1272 O O . ARG A 1 164 ? 9.689 5.708 -25.919 1.00 53.19 164 ARG A O 1
ATOM 1279 N N . GLY A 1 165 ? 10.950 6.929 -24.520 1.00 53.84 165 GLY A N 1
ATOM 1280 C CA . GLY A 1 165 ? 11.400 7.918 -25.506 1.00 53.84 165 GLY A CA 1
ATOM 1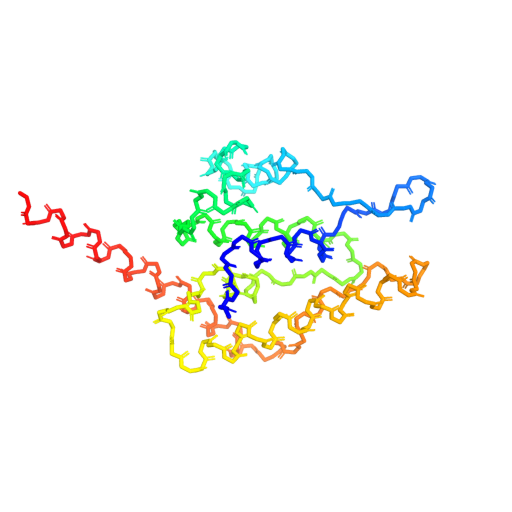281 C C . GLY A 1 165 ? 12.304 7.329 -26.594 1.00 53.84 165 GLY A C 1
ATOM 1282 O O . GLY A 1 165 ? 12.094 7.597 -27.778 1.00 53.84 165 GLY A O 1
ATOM 1283 N N . MET A 1 166 ? 13.255 6.462 -26.227 1.00 52.78 166 MET A N 1
ATOM 1284 C CA . MET A 1 166 ? 14.101 5.752 -27.199 1.00 52.78 166 MET A CA 1
ATOM 1285 C C . MET A 1 166 ? 13.301 4.806 -28.098 1.00 52.78 166 MET A C 1
ATOM 1287 O O . MET A 1 166 ? 13.542 4.756 -29.304 1.00 52.78 166 MET A O 1
ATOM 1291 N N . LEU A 1 167 ? 12.326 4.085 -27.537 1.00 50.44 167 LEU A N 1
ATOM 1292 C CA . LEU A 1 167 ? 11.466 3.175 -28.302 1.00 50.44 167 LEU A CA 1
ATOM 1293 C C . LEU A 1 167 ? 10.594 3.913 -29.332 1.00 50.44 167 LEU A C 1
ATOM 1295 O O . LEU A 1 167 ? 10.307 3.361 -30.390 1.00 50.44 167 LEU A O 1
ATOM 1299 N N . ARG A 1 168 ? 10.214 5.170 -29.063 1.00 50.28 168 ARG A N 1
ATOM 1300 C CA . ARG A 1 168 ? 9.482 6.026 -30.014 1.00 50.28 168 ARG A CA 1
ATOM 1301 C C . ARG A 1 168 ? 10.349 6.600 -31.137 1.00 50.28 168 ARG A C 1
ATOM 1303 O O . ARG A 1 168 ? 9.819 6.837 -32.210 1.00 50.28 168 ARG A O 1
ATOM 1310 N N . ARG A 1 169 ? 11.652 6.809 -30.915 1.00 51.81 169 ARG A N 1
ATOM 1311 C CA . ARG A 1 169 ? 12.597 7.313 -31.937 1.00 51.81 169 ARG A CA 1
ATOM 1312 C C . ARG A 1 169 ? 13.093 6.245 -32.919 1.00 51.81 169 ARG A C 1
ATOM 1314 O O . ARG A 1 169 ? 13.730 6.593 -33.904 1.00 51.81 169 ARG A O 1
ATOM 1321 N N . ARG A 1 170 ? 12.846 4.963 -32.636 1.00 46.94 170 ARG A N 1
ATOM 1322 C CA . ARG A 1 170 ? 13.224 3.820 -33.491 1.00 46.94 170 ARG A CA 1
ATOM 1323 C C . ARG A 1 170 ? 12.080 3.301 -34.378 1.00 46.94 170 ARG A C 1
ATOM 1325 O O . ARG A 1 170 ? 12.238 2.242 -34.979 1.00 46.94 170 ARG A O 1
ATOM 1332 N N . ARG A 1 171 ? 10.945 4.002 -34.431 1.00 43.81 171 ARG A N 1
ATOM 1333 C CA . ARG A 1 171 ? 9.841 3.731 -35.362 1.00 43.81 171 ARG A CA 1
ATOM 1334 C C . ARG A 1 171 ? 9.796 4.781 -36.453 1.00 43.81 171 ARG A C 1
ATOM 1336 O O . ARG A 1 171 ? 9.999 5.963 -3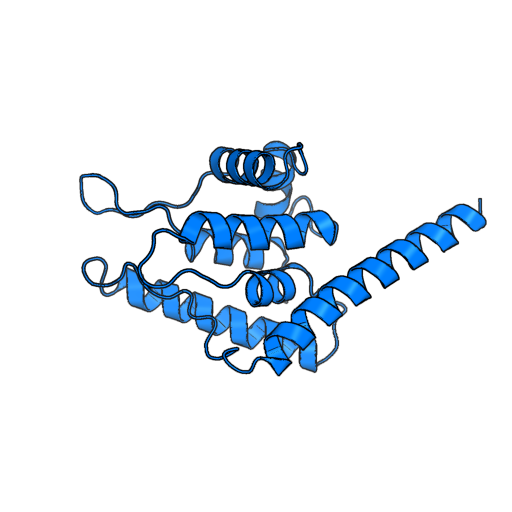6.103 1.00 43.81 171 ARG A O 1
#

Sequence (171 aa):
MGLTFADRLNMVFAAFLQPPNEIGERVEWTNTQVVRAMEHLHGRPICTVGHLRSLRNGSRTKPSVEIASSLARTFEYLSRTEPEPGRASALAAYLVLDPAEGRAEDLDTIRGIHSQLEQAIAVRDSRPQVVGIMARLGDLEDEESLQAVEALVEQLGQEEKSRRGMLRRRR